Protein AF-A0A4R1KXT6-F1 (afdb_monomer_lite)

Sequence (84 aa):
MDIRSEIVHQFSQVAREQGRRLSPLSDDLELLESGLDSLSMAILVVRLEESLGIDPFTLTDDARFPITFGEFVDFYETSSRQSQ

pLD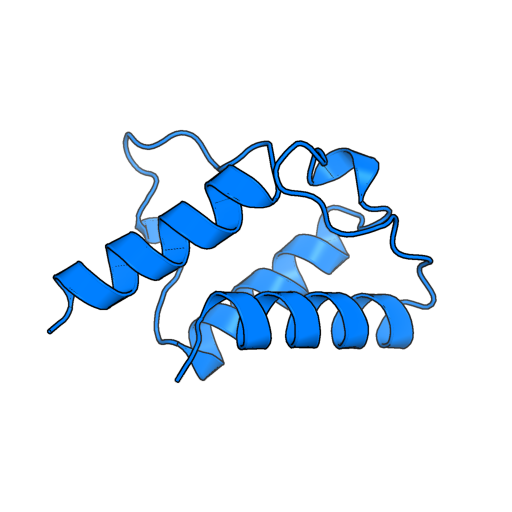DT: mean 84.22, std 10.43, range [50.38, 92.5]

Foldseek 3Di:
DQLLVVLVVLLVVLCVVVVFDADPQDQAAFPVNRRDDPVSVVVSQVVSCVVQVDHPVVVPPPPDDDGGSNSVSVVSVVVSVVVD

Organism: NCBI:txid768535

Radius of gyration: 12.0 Å; chains: 1; bounding box: 25×27×33 Å

Secondary structure (DSSP, 8-state):
--HHHHHHHHHHHHHHHTT-------TT-BTTTTT--HHHHHHHHHHHHHHHS--TTTS-SSSPPPSBHHHHHHHHHHHHHHT-

Structure (mmCIF, N/CA/C/O backbone):
data_AF-A0A4R1KXT6-F1
#
_entry.id   AF-A0A4R1KXT6-F1
#
loop_
_atom_site.group_PDB
_atom_site.id
_atom_site.type_symbol
_atom_site.label_atom_id
_atom_site.label_alt_id
_atom_site.label_comp_id
_atom_site.label_asym_id
_atom_site.label_entity_id
_atom_site.label_seq_id
_atom_site.pdbx_PDB_ins_code
_atom_site.Cartn_x
_atom_site.Cartn_y
_atom_site.Cartn_z
_atom_site.occupancy
_atom_site.B_iso_or_equiv
_atom_site.auth_seq_id
_atom_site.auth_comp_id
_atom_site.auth_asym_id
_atom_site.auth_atom_id
_atom_site.pdbx_PDB_model_num
ATOM 1 N N . MET A 1 1 ? 4.073 -16.926 -0.495 1.00 60.69 1 MET A N 1
ATOM 2 C CA . MET A 1 1 ? 3.651 -15.718 0.241 1.00 60.69 1 MET A CA 1
ATOM 3 C C . MET A 1 1 ? 2.576 -15.050 -0.584 1.00 60.69 1 MET A C 1
ATOM 5 O O . MET A 1 1 ? 2.698 -15.059 -1.800 1.00 60.69 1 MET A O 1
ATOM 9 N N . ASP A 1 2 ? 1.518 -14.567 0.053 1.00 85.31 2 ASP A N 1
ATOM 10 C CA . ASP A 1 2 ? 0.412 -13.901 -0.629 1.00 85.31 2 ASP A CA 1
ATOM 11 C C . ASP A 1 2 ? 0.653 -12.388 -0.563 1.00 85.31 2 ASP A C 1
ATOM 13 O O . ASP A 1 2 ? 0.636 -11.804 0.521 1.00 85.31 2 ASP A O 1
ATOM 17 N N . ILE A 1 3 ? 0.968 -11.771 -1.705 1.00 88.50 3 ILE A N 1
ATOM 18 C CA . ILE A 1 3 ? 1.339 -10.347 -1.778 1.00 88.50 3 ILE A CA 1
ATOM 19 C C . ILE A 1 3 ? 0.194 -9.459 -1.308 1.00 88.50 3 ILE A C 1
ATOM 21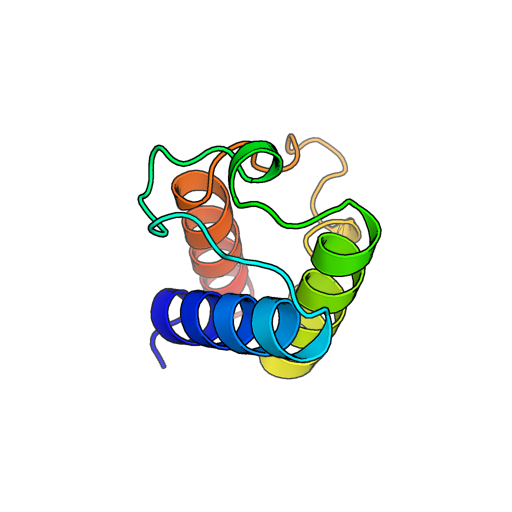 O O . ILE A 1 3 ? 0.415 -8.511 -0.558 1.00 88.50 3 ILE A O 1
ATOM 25 N N . ARG A 1 4 ? -1.043 -9.813 -1.668 1.00 90.75 4 ARG A N 1
ATOM 26 C CA . ARG A 1 4 ? -2.240 -9.120 -1.197 1.00 90.75 4 ARG A CA 1
ATOM 27 C C . ARG A 1 4 ? -2.303 -9.084 0.328 1.00 90.75 4 ARG A C 1
ATOM 29 O O . ARG A 1 4 ? -2.572 -8.031 0.899 1.00 90.75 4 ARG A O 1
ATOM 36 N N . SER A 1 5 ? -2.040 -10.209 0.987 1.00 90.56 5 SER A N 1
ATOM 37 C CA . SER A 1 5 ? -2.032 -10.293 2.450 1.00 90.56 5 SER A CA 1
ATOM 38 C C . SER A 1 5 ? -0.969 -9.388 3.080 1.00 90.56 5 SER A C 1
ATOM 40 O O . SER A 1 5 ? -1.265 -8.716 4.069 1.00 90.56 5 SER A O 1
ATOM 42 N N . GLU A 1 6 ? 0.231 -9.312 2.495 1.00 91.31 6 GLU A N 1
ATOM 43 C CA . GLU A 1 6 ? 1.284 -8.399 2.965 1.00 91.31 6 GLU A CA 1
ATOM 44 C C . GLU A 1 6 ? 0.869 -6.933 2.781 1.00 91.31 6 GLU A C 1
ATOM 46 O O . GLU A 1 6 ? 0.966 -6.140 3.714 1.00 91.31 6 GLU A O 1
ATOM 51 N N . ILE A 1 7 ? 0.301 -6.582 1.625 1.00 91.44 7 ILE A N 1
ATOM 52 C CA . ILE A 1 7 ? -0.206 -5.233 1.350 1.00 91.44 7 ILE A CA 1
ATOM 53 C C . ILE A 1 7 ? -1.275 -4.834 2.373 1.00 91.44 7 ILE A C 1
ATOM 55 O O . ILE A 1 7 ? -1.146 -3.797 3.022 1.00 91.44 7 ILE A O 1
ATOM 59 N N . VAL A 1 8 ? -2.301 -5.665 2.586 1.00 91.88 8 VAL A N 1
ATOM 60 C CA . VAL A 1 8 ? -3.361 -5.414 3.585 1.00 91.88 8 VAL A CA 1
ATOM 61 C C . VAL A 1 8 ? -2.773 -5.226 4.985 1.00 91.88 8 VAL A C 1
ATOM 63 O O . VAL A 1 8 ? -3.215 -4.355 5.747 1.00 91.88 8 VAL A O 1
ATOM 66 N N . HIS A 1 9 ? -1.775 -6.039 5.330 1.00 92.25 9 HIS A N 1
ATOM 67 C CA . HIS A 1 9 ? -1.095 -5.950 6.610 1.00 92.25 9 HIS A CA 1
ATOM 68 C C . HIS A 1 9 ? -0.358 -4.614 6.754 1.00 92.25 9 HIS A C 1
ATOM 70 O O . HIS A 1 9 ? -0.591 -3.910 7.738 1.00 92.25 9 HIS A O 1
ATOM 76 N N . GLN A 1 10 ? 0.442 -4.212 5.764 1.00 92.50 10 GLN A N 1
ATOM 77 C CA . GLN A 1 10 ? 1.169 -2.943 5.789 1.00 92.50 10 GLN A CA 1
ATOM 78 C C . GLN A 1 10 ? 0.229 -1.733 5.809 1.00 92.50 10 GLN A C 1
ATOM 80 O O . GLN A 1 10 ? 0.448 -0.818 6.603 1.00 92.50 10 GLN A O 1
ATOM 85 N N . PHE A 1 11 ? -0.867 -1.752 5.040 1.00 91.94 11 PHE A N 1
ATOM 86 C CA . PHE A 1 11 ? -1.916 -0.727 5.115 1.00 91.94 11 PHE A CA 1
ATOM 87 C C . PHE A 1 11 ? -2.417 -0.576 6.554 1.00 91.94 11 PHE A C 1
ATOM 89 O O . PHE A 1 11 ? -2.426 0.524 7.109 1.00 91.94 11 PHE A O 1
ATOM 96 N N . SER A 1 12 ? -2.784 -1.695 7.181 1.00 91.31 12 SER A N 1
ATOM 97 C CA . SER A 1 12 ? -3.295 -1.717 8.552 1.00 91.31 12 SER A CA 1
ATOM 98 C C . SER A 1 12 ? -2.266 -1.216 9.569 1.00 91.31 12 SER A C 1
ATOM 100 O O . SER A 1 12 ? -2.635 -0.490 10.491 1.00 91.31 12 SER A O 1
ATOM 102 N N . GLN A 1 13 ? -0.988 -1.577 9.419 1.00 92.44 13 GLN A N 1
ATOM 103 C CA . GLN A 1 13 ? 0.090 -1.093 10.288 1.00 92.44 13 GLN A CA 1
ATOM 104 C C . GLN A 1 13 ? 0.269 0.420 10.146 1.00 92.44 13 GLN A C 1
ATOM 106 O O . GLN A 1 13 ? 0.132 1.141 11.133 1.00 92.44 13 GLN A O 1
ATOM 111 N N . VAL A 1 14 ? 0.460 0.909 8.917 1.00 92.06 14 VAL A N 1
ATOM 112 C CA . VAL A 1 14 ? 0.682 2.333 8.640 1.00 92.06 14 VAL A CA 1
ATOM 113 C C . VAL A 1 14 ? -0.501 3.173 9.107 1.00 92.06 14 VAL A C 1
ATOM 115 O O . VAL A 1 14 ? -0.303 4.191 9.762 1.00 92.06 14 VAL A O 1
ATOM 118 N N . ALA A 1 15 ? -1.738 2.739 8.854 1.00 91.19 15 ALA A N 1
ATOM 119 C CA . ALA A 1 15 ? -2.915 3.450 9.339 1.00 91.19 15 ALA A CA 1
ATOM 120 C C . ALA A 1 15 ? -2.938 3.546 10.868 1.00 91.19 15 ALA A C 1
ATOM 122 O O . ALA A 1 15 ? -3.185 4.618 11.412 1.00 91.19 15 ALA A O 1
ATOM 123 N N . ARG A 1 16 ? -2.630 2.453 11.577 1.00 90.56 16 ARG A N 1
ATOM 124 C CA . ARG A 1 16 ? -2.580 2.447 13.046 1.00 90.56 16 ARG A CA 1
ATOM 125 C C . ARG A 1 16 ? -1.469 3.340 13.587 1.00 90.56 16 ARG A C 1
ATOM 127 O O . ARG A 1 16 ? -1.710 4.074 14.539 1.00 90.56 16 ARG A O 1
ATOM 134 N N . GLU A 1 17 ? -0.287 3.300 12.981 1.00 91.38 17 GLU A N 1
ATOM 135 C CA . GLU A 1 17 ? 0.860 4.129 13.368 1.00 91.38 17 GLU A CA 1
ATOM 136 C C . GLU A 1 17 ? 0.600 5.618 13.131 1.00 91.38 17 GLU A C 1
ATOM 138 O O . GLU A 1 17 ? 0.959 6.449 13.960 1.00 91.38 17 GLU A O 1
ATOM 143 N N . GLN A 1 18 ? -0.085 5.953 12.037 1.00 89.50 18 GLN A N 1
ATOM 144 C CA . GLN A 1 18 ? -0.473 7.323 11.700 1.00 89.50 18 GLN A CA 1
ATOM 145 C C . GLN A 1 18 ? -1.765 7.774 12.403 1.00 89.50 18 GLN A C 1
ATOM 147 O O . GLN A 1 18 ? -2.216 8.902 12.202 1.00 89.50 18 GLN A O 1
ATOM 152 N N . GLY A 1 19 ? -2.398 6.905 13.201 1.00 88.25 19 GLY A N 1
ATOM 153 C CA . GLY A 1 19 ? -3.679 7.187 13.854 1.00 88.25 19 GLY A CA 1
ATOM 154 C C . GLY A 1 19 ? -4.833 7.430 12.872 1.00 88.25 19 GLY A C 1
ATOM 155 O O . GLY A 1 19 ? -5.793 8.127 13.200 1.00 88.25 19 GLY A O 1
ATOM 156 N N . ARG A 1 20 ? -4.739 6.886 11.655 1.00 86.81 20 ARG A N 1
ATOM 157 C CA . ARG A 1 20 ? -5.746 6.982 10.596 1.00 86.81 20 ARG A CA 1
ATOM 158 C C . ARG A 1 20 ? -6.717 5.813 10.657 1.00 86.81 20 ARG A C 1
ATOM 160 O O . ARG A 1 20 ? -6.387 4.707 11.081 1.00 86.81 20 ARG A O 1
ATOM 167 N N . ARG A 1 21 ? -7.943 6.067 10.207 1.00 86.81 21 ARG A N 1
ATOM 168 C CA . ARG A 1 21 ? -8.984 5.049 10.110 1.00 86.81 21 ARG A CA 1
ATOM 169 C C . ARG A 1 21 ? -9.071 4.583 8.667 1.00 86.81 21 ARG A C 1
ATOM 171 O O . ARG A 1 21 ? -9.456 5.363 7.807 1.00 86.81 21 ARG A O 1
ATOM 178 N N . LEU A 1 22 ? -8.720 3.322 8.439 1.00 88.56 22 LEU A N 1
ATOM 179 C CA . LEU A 1 22 ? -8.844 2.704 7.128 1.00 88.56 22 LEU A CA 1
ATOM 180 C C . LEU A 1 22 ? -10.300 2.403 6.789 1.00 88.56 22 LEU A C 1
ATOM 182 O O . LEU A 1 22 ? -11.032 1.824 7.599 1.00 88.56 22 LEU A O 1
ATOM 186 N N . SER A 1 23 ? -10.679 2.765 5.569 1.00 87.69 23 SER A N 1
ATOM 187 C CA . SER A 1 23 ? -11.867 2.244 4.898 1.00 87.69 23 SER A CA 1
ATOM 188 C C . SER A 1 23 ? -11.699 0.745 4.596 1.00 87.69 23 SER A C 1
ATOM 190 O O . SER A 1 23 ? -10.572 0.242 4.548 1.00 87.69 23 SER A O 1
ATOM 192 N N . PRO A 1 24 ? -12.799 -0.009 4.416 1.00 87.19 24 PRO A N 1
ATOM 193 C CA . PRO A 1 24 ? -12.725 -1.422 4.057 1.00 87.19 24 PRO A CA 1
ATOM 194 C C . PRO A 1 24 ? -11.987 -1.604 2.724 1.00 87.19 24 PRO A C 1
ATOM 196 O O . PRO A 1 24 ? -12.510 -1.225 1.679 1.00 87.19 24 PRO A O 1
ATOM 199 N N . LEU A 1 25 ? -10.784 -2.191 2.785 1.00 87.38 25 LEU A N 1
ATOM 200 C CA . LEU A 1 25 ? -9.901 -2.460 1.643 1.00 87.38 25 LEU A CA 1
ATOM 201 C C . LEU A 1 25 ? -10.574 -3.420 0.650 1.00 87.38 25 LEU A C 1
ATOM 203 O O . L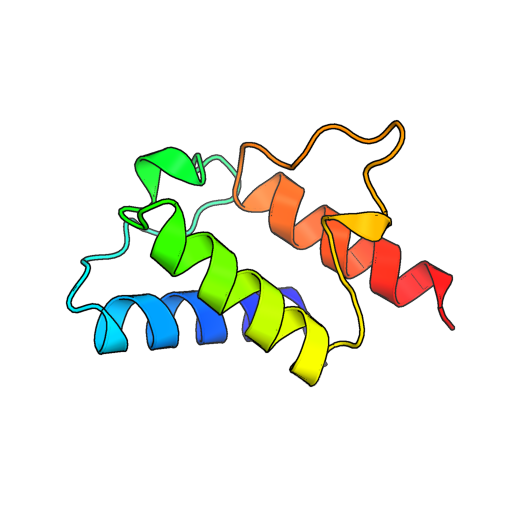EU A 1 25 ? -10.441 -4.641 0.749 1.00 87.38 25 LEU A O 1
ATOM 207 N N . SER A 1 26 ? -11.325 -2.845 -0.282 1.00 88.25 26 SER A N 1
ATOM 208 C CA . SER A 1 26 ? -11.982 -3.535 -1.393 1.00 88.25 26 SER A CA 1
ATOM 209 C C . SER A 1 26 ? -11.238 -3.214 -2.679 1.00 88.25 26 SER A C 1
ATOM 211 O O . SER A 1 26 ? -10.615 -2.167 -2.771 1.00 88.25 26 SER A O 1
ATOM 213 N N . ASP A 1 27 ? -11.292 -4.093 -3.670 1.00 89.12 27 ASP A N 1
ATOM 214 C CA . ASP A 1 27 ? -10.648 -3.881 -4.975 1.00 89.12 27 ASP A CA 1
ATOM 215 C C . ASP A 1 27 ? -11.060 -2.563 -5.651 1.00 89.12 27 ASP A C 1
ATOM 217 O O . ASP A 1 27 ? -10.196 -1.876 -6.183 1.00 89.12 27 ASP A O 1
ATOM 221 N N . ASP A 1 28 ? -12.326 -2.165 -5.534 1.00 90.19 28 ASP A N 1
ATOM 222 C CA . ASP A 1 28 ? -12.856 -0.901 -6.074 1.00 90.19 28 ASP A CA 1
ATOM 223 C C . ASP A 1 28 ? -12.536 0.340 -5.208 1.00 90.19 28 ASP A C 1
ATOM 225 O O . ASP A 1 28 ? -12.873 1.462 -5.570 1.00 90.19 28 ASP A O 1
ATOM 229 N N . LEU A 1 29 ? -11.904 0.168 -4.037 1.00 91.31 29 LEU A N 1
ATOM 230 C CA . LEU A 1 29 ? -11.599 1.280 -3.132 1.00 91.31 29 LEU A CA 1
ATOM 231 C C . LEU A 1 29 ? -10.499 2.159 -3.726 1.00 91.31 29 LEU A C 1
ATOM 233 O O . LEU A 1 29 ? -9.367 1.702 -3.890 1.00 91.31 29 LEU A O 1
ATOM 237 N N . GLU A 1 30 ? -10.786 3.440 -3.939 1.00 89.94 30 GLU A N 1
ATOM 238 C CA . GLU A 1 30 ? -9.759 4.408 -4.309 1.00 89.94 30 GLU A CA 1
ATOM 239 C C . GLU A 1 30 ? -8.738 4.582 -3.176 1.00 89.94 30 GLU A C 1
ATOM 241 O O . GLU A 1 30 ? -9.080 4.767 -2.005 1.00 89.94 30 GLU A O 1
ATOM 246 N N . LEU A 1 31 ? -7.450 4.580 -3.517 1.00 87.38 31 LEU A N 1
ATOM 247 C CA . LEU A 1 31 ? -6.362 4.785 -2.562 1.00 87.38 31 LEU A CA 1
ATOM 248 C C . LEU A 1 31 ? -6.477 6.137 -1.850 1.00 87.38 31 LEU A C 1
ATOM 250 O O . LEU A 1 31 ? -6.161 6.236 -0.664 1.00 87.38 31 LEU A O 1
ATOM 254 N N . LEU A 1 32 ? -6.991 7.150 -2.549 1.00 83.94 32 LEU A N 1
ATOM 255 C CA . LEU A 1 32 ? -7.295 8.469 -1.993 1.00 83.94 32 LEU A CA 1
ATOM 256 C C . LEU A 1 32 ? -8.468 8.432 -0.997 1.00 83.94 32 LEU A C 1
ATOM 258 O O . LEU A 1 32 ? -8.474 9.193 -0.032 1.00 83.94 32 LEU A O 1
ATOM 262 N N . GLU A 1 33 ? -9.425 7.520 -1.181 1.00 86.69 33 GLU A N 1
ATOM 263 C CA . GLU A 1 33 ? -10.577 7.321 -0.288 1.00 86.69 33 GLU A CA 1
ATOM 264 C C . GLU A 1 33 ? -10.314 6.296 0.832 1.00 86.69 33 GLU A C 1
ATOM 266 O O . GLU A 1 33 ? -11.135 6.102 1.737 1.00 86.69 33 GLU A O 1
ATOM 271 N N . SER A 1 34 ? -9.138 5.661 0.832 1.00 86.44 34 SER A N 1
ATOM 272 C CA . SER A 1 34 ? -8.738 4.699 1.864 1.00 86.44 34 SER A CA 1
ATOM 273 C C . SER A 1 34 ? -8.619 5.317 3.264 1.00 86.44 34 SER A C 1
ATOM 275 O O . SER A 1 34 ? -8.664 4.597 4.262 1.00 86.44 34 SER A O 1
ATOM 277 N N . GLY A 1 35 ? -8.490 6.644 3.351 1.00 85.19 35 GLY A N 1
ATOM 278 C CA . GLY A 1 35 ? -8.211 7.374 4.589 1.00 85.19 35 GLY A CA 1
ATOM 279 C C . GLY A 1 35 ? -6.715 7.546 4.874 1.00 85.19 35 GLY A C 1
ATOM 280 O O . GLY A 1 35 ? -6.353 8.104 5.915 1.00 85.19 35 GLY A O 1
ATOM 281 N N . LEU A 1 36 ? -5.846 7.084 3.967 1.00 88.44 36 LEU A N 1
ATOM 282 C CA . LEU A 1 36 ? -4.417 7.378 3.980 1.00 88.44 36 LEU A CA 1
ATOM 283 C C . LEU A 1 36 ? -4.126 8.681 3.229 1.00 88.44 36 LEU A C 1
ATOM 285 O O . LEU A 1 36 ? -4.505 8.853 2.076 1.00 88.44 36 LEU A O 1
ATOM 289 N N . ASP A 1 37 ? -3.395 9.583 3.878 1.00 87.50 37 ASP A N 1
ATOM 290 C CA . ASP A 1 37 ? -2.841 10.770 3.228 1.00 87.50 37 ASP A CA 1
ATOM 291 C C . ASP A 1 37 ? -1.626 10.417 2.354 1.00 87.50 37 ASP A C 1
ATOM 293 O O . ASP A 1 37 ? -0.992 9.373 2.529 1.00 87.50 37 ASP A O 1
ATOM 297 N N . SER A 1 38 ? -1.226 11.351 1.487 1.00 85.44 38 SER A N 1
ATOM 298 C CA . SER A 1 38 ? -0.032 11.254 0.628 1.00 85.44 38 SER A CA 1
ATOM 299 C C . SER A 1 38 ? 1.224 10.759 1.374 1.00 85.44 38 SER A C 1
ATOM 301 O O . SER A 1 38 ? 1.905 9.853 0.898 1.00 85.44 38 SER A O 1
ATOM 303 N N . LEU A 1 39 ? 1.489 11.264 2.589 1.00 88.50 39 LEU A N 1
ATOM 304 C CA . LEU A 1 39 ? 2.621 10.812 3.414 1.00 88.50 39 LEU A CA 1
ATOM 305 C C . LEU A 1 39 ? 2.474 9.358 3.886 1.00 88.50 39 LEU A C 1
ATOM 307 O O . LEU A 1 39 ? 3.447 8.611 3.904 1.00 88.50 39 LEU A O 1
ATOM 311 N N . SER A 1 40 ? 1.265 8.952 4.282 1.00 89.69 40 SER A N 1
ATOM 312 C CA . SER A 1 40 ? 1.015 7.575 4.728 1.00 89.69 40 SER A CA 1
ATOM 313 C C . SER A 1 40 ? 1.200 6.596 3.569 1.00 89.69 40 SER A C 1
ATOM 315 O O . SER A 1 40 ? 1.788 5.536 3.756 1.00 89.69 40 SER A O 1
ATOM 317 N N . MET A 1 41 ? 0.780 6.988 2.363 1.00 87.44 41 MET A N 1
ATOM 318 C CA . MET A 1 41 ? 1.006 6.209 1.148 1.00 87.44 41 MET A CA 1
ATOM 319 C C . MET A 1 41 ? 2.499 6.079 0.821 1.00 87.44 41 MET A C 1
ATOM 321 O O . MET A 1 41 ? 2.964 4.984 0.532 1.00 87.44 41 MET A O 1
ATOM 325 N N . ALA A 1 42 ? 3.276 7.161 0.938 1.00 88.81 42 ALA A N 1
ATOM 326 C CA . ALA A 1 42 ? 4.723 7.106 0.723 1.00 88.81 42 ALA A CA 1
ATOM 327 C C . ALA A 1 42 ? 5.418 6.147 1.708 1.00 88.81 42 ALA A C 1
ATOM 329 O O . ALA A 1 42 ? 6.237 5.329 1.304 1.00 88.81 42 ALA A O 1
ATOM 330 N N . ILE A 1 43 ? 5.050 6.196 2.994 1.00 91.12 43 ILE A N 1
ATOM 331 C CA . ILE A 1 43 ? 5.589 5.282 4.017 1.00 91.12 43 ILE A CA 1
ATOM 332 C C . ILE A 1 43 ? 5.213 3.829 3.710 1.00 91.12 43 ILE A C 1
ATOM 334 O O . ILE A 1 43 ? 6.047 2.936 3.846 1.00 91.12 43 ILE A O 1
ATOM 338 N N . LEU A 1 44 ? 3.964 3.592 3.304 1.00 90.94 44 LEU A N 1
ATOM 339 C CA . LEU A 1 44 ? 3.487 2.274 2.904 1.00 90.94 44 LEU A CA 1
ATOM 340 C C . LEU A 1 44 ? 4.313 1.715 1.741 1.00 90.94 44 LEU A C 1
ATOM 342 O O . LEU A 1 44 ? 4.777 0.581 1.823 1.00 90.94 44 LEU A O 1
ATOM 346 N N . VAL A 1 45 ? 4.505 2.512 0.688 1.00 89.19 45 VAL A N 1
ATOM 347 C CA . VAL A 1 45 ? 5.274 2.110 -0.492 1.00 89.19 45 VAL A CA 1
ATOM 348 C C . VAL A 1 45 ? 6.704 1.737 -0.113 1.00 89.19 45 VAL A C 1
ATOM 350 O O . VAL A 1 45 ? 7.141 0.650 -0.466 1.00 89.19 45 VAL A O 1
ATOM 353 N N . VAL A 1 46 ? 7.390 2.562 0.684 1.00 90.81 46 VAL A N 1
ATOM 354 C CA . VAL A 1 46 ? 8.760 2.272 1.148 1.00 90.81 46 VAL A CA 1
ATOM 355 C C . VAL A 1 46 ? 8.824 0.965 1.944 1.00 90.81 46 VAL A C 1
ATOM 357 O O . VAL A 1 46 ? 9.746 0.175 1.780 1.00 90.81 46 VAL A O 1
ATOM 360 N N . ARG A 1 47 ? 7.834 0.683 2.800 1.00 91.38 47 ARG A N 1
ATOM 361 C CA . ARG A 1 47 ? 7.793 -0.588 3.545 1.00 91.38 47 ARG A CA 1
ATOM 362 C C . ARG A 1 47 ? 7.557 -1.795 2.649 1.00 91.38 47 ARG A C 1
ATOM 364 O O . ARG A 1 47 ? 8.114 -2.861 2.903 1.00 91.38 47 ARG A O 1
ATOM 371 N N . LEU A 1 48 ? 6.713 -1.642 1.634 1.00 90.94 48 LEU A N 1
ATOM 372 C CA . LEU A 1 48 ? 6.472 -2.688 0.648 1.00 90.94 48 LEU A CA 1
ATOM 373 C C . LEU A 1 48 ? 7.698 -2.906 -0.238 1.00 90.94 48 LEU A C 1
ATOM 375 O O . LEU A 1 48 ? 8.010 -4.054 -0.528 1.00 90.94 48 LEU A O 1
ATOM 379 N N . GLU A 1 49 ? 8.421 -1.850 -0.602 1.00 90.50 49 GLU A N 1
ATOM 380 C CA . GLU A 1 49 ? 9.710 -1.940 -1.290 1.00 90.50 49 GLU A CA 1
ATOM 381 C C . GLU A 1 49 ? 10.721 -2.724 -0.444 1.00 90.50 49 GLU A C 1
ATOM 383 O O . GLU A 1 49 ? 11.288 -3.695 -0.925 1.00 90.50 49 GLU A O 1
ATOM 388 N N . GLU A 1 50 ? 10.875 -2.403 0.840 1.00 89.31 50 GLU A N 1
ATOM 389 C CA . GLU A 1 50 ? 11.788 -3.132 1.733 1.00 89.31 50 GLU A CA 1
ATOM 390 C C . GLU A 1 50 ? 11.382 -4.609 1.922 1.00 89.31 50 GLU A C 1
ATOM 392 O O . GLU A 1 50 ? 12.237 -5.487 2.046 1.00 89.31 50 GLU A O 1
ATOM 397 N N . SER A 1 51 ? 10.077 -4.908 1.948 1.00 88.19 51 SER A N 1
ATOM 398 C CA . SER A 1 51 ? 9.572 -6.269 2.180 1.00 88.19 51 SER A CA 1
ATOM 399 C C . SER A 1 51 ? 9.504 -7.135 0.920 1.00 88.19 51 SER A C 1
ATOM 401 O O . SER A 1 51 ? 9.667 -8.352 1.014 1.00 88.19 51 SER A O 1
ATOM 403 N N . LEU A 1 52 ? 9.182 -6.547 -0.232 1.00 86.62 52 LEU A N 1
ATOM 404 C CA . LEU A 1 52 ? 8.929 -7.254 -1.494 1.00 86.62 52 LEU A CA 1
ATOM 405 C C . LEU A 1 52 ? 10.007 -6.976 -2.549 1.00 86.62 52 LEU A C 1
ATOM 407 O O . LEU A 1 52 ? 10.083 -7.703 -3.535 1.00 86.62 52 LEU A O 1
ATOM 411 N N . GLY A 1 53 ? 10.831 -5.946 -2.360 1.00 86.56 53 GLY A N 1
ATOM 412 C CA . GLY A 1 53 ? 11.824 -5.482 -3.331 1.00 86.56 53 GLY A CA 1
ATOM 413 C C . GLY A 1 53 ? 11.217 -4.766 -4.539 1.00 86.56 53 GLY A C 1
ATOM 414 O O . GLY A 1 53 ? 11.857 -4.710 -5.585 1.00 86.56 53 GLY A O 1
ATOM 415 N N . ILE A 1 54 ? 9.971 -4.293 -4.435 1.00 85.50 54 ILE A N 1
ATOM 416 C CA . ILE A 1 54 ? 9.214 -3.710 -5.551 1.00 85.50 54 ILE A CA 1
ATOM 417 C C . ILE A 1 54 ? 8.893 -2.258 -5.230 1.00 85.50 54 ILE A C 1
ATOM 419 O O . ILE A 1 54 ? 8.114 -1.981 -4.315 1.00 85.50 54 ILE A O 1
ATOM 423 N N . ASP A 1 55 ? 9.446 -1.356 -6.033 1.00 83.06 55 ASP A N 1
ATOM 424 C CA . ASP A 1 55 ? 9.123 0.060 -5.976 1.00 83.06 55 ASP A CA 1
ATOM 425 C C . ASP A 1 55 ? 8.138 0.438 -7.099 1.00 83.06 55 ASP A C 1
ATOM 427 O O . ASP A 1 55 ? 8.476 0.361 -8.284 1.00 83.06 55 ASP A O 1
ATOM 431 N N . PRO A 1 56 ? 6.905 0.850 -6.769 1.00 75.06 56 PRO A N 1
ATOM 432 C CA . PRO A 1 56 ? 5.918 1.253 -7.753 1.00 75.06 56 PRO A CA 1
ATOM 433 C C . PRO A 1 56 ? 6.270 2.577 -8.430 1.00 75.06 56 PRO A C 1
ATOM 435 O O . PRO A 1 56 ? 5.767 2.806 -9.519 1.00 75.06 56 PRO A O 1
ATOM 438 N N . PHE A 1 57 ? 7.114 3.440 -7.848 1.00 72.56 57 PHE A N 1
ATOM 439 C CA . PHE A 1 57 ? 7.430 4.745 -8.442 1.00 72.56 57 PHE A CA 1
ATOM 440 C C . PHE A 1 57 ? 8.450 4.666 -9.586 1.00 72.56 57 PHE A C 1
ATOM 442 O O . PHE A 1 57 ? 8.364 5.430 -10.548 1.00 72.56 57 PHE A O 1
ATOM 449 N N . THR A 1 58 ? 9.403 3.740 -9.517 1.00 67.75 58 THR A N 1
ATOM 450 C CA . THR A 1 58 ? 10.428 3.510 -10.552 1.00 67.75 58 THR A CA 1
ATOM 451 C C . THR A 1 58 ? 9.908 2.703 -11.737 1.00 67.75 58 THR A C 1
ATOM 453 O O . THR A 1 58 ? 10.434 2.821 -12.841 1.00 67.75 58 THR A O 1
ATOM 456 N N . LEU A 1 59 ? 8.856 1.911 -11.535 1.00 62.41 59 LEU A N 1
ATOM 457 C CA . LEU A 1 59 ? 8.230 1.075 -12.562 1.00 62.41 59 LEU A CA 1
ATOM 458 C C . LEU A 1 59 ? 7.150 1.817 -13.383 1.00 62.41 59 LEU A C 1
A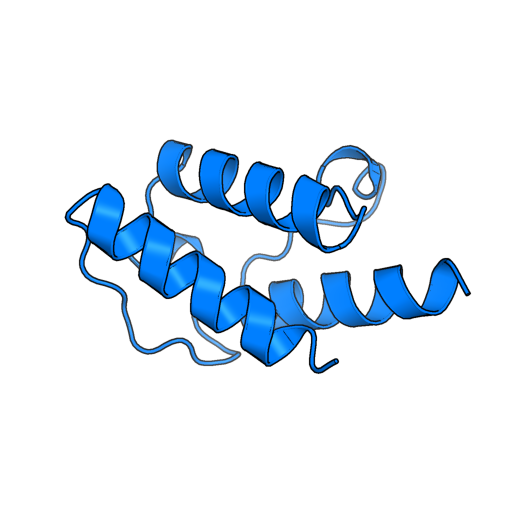TOM 460 O O . LEU A 1 59 ? 6.664 1.291 -14.384 1.00 62.41 59 LEU A O 1
ATOM 464 N N . THR A 1 60 ? 6.782 3.042 -12.991 1.00 61.22 60 THR A N 1
ATOM 465 C CA . THR A 1 60 ? 5.691 3.842 -13.587 1.00 61.22 60 THR A CA 1
ATOM 466 C C . THR A 1 60 ? 6.117 4.854 -14.667 1.00 61.22 60 THR A C 1
ATOM 468 O O . THR A 1 60 ? 5.420 5.843 -14.868 1.00 61.22 60 THR A O 1
ATOM 471 N N . ASP A 1 61 ? 7.218 4.634 -15.401 1.00 54.62 61 ASP A N 1
ATOM 472 C CA . ASP A 1 61 ? 7.654 5.570 -16.470 1.00 54.62 61 ASP A CA 1
ATOM 473 C C . ASP A 1 61 ? 6.591 5.730 -17.590 1.00 54.62 61 ASP A C 1
ATOM 475 O O . ASP A 1 61 ? 6.429 6.814 -18.143 1.00 54.62 61 ASP A O 1
ATOM 479 N N . ASP A 1 62 ? 5.772 4.692 -17.825 1.00 55.06 62 ASP A N 1
ATOM 480 C CA . ASP A 1 62 ? 4.591 4.718 -18.720 1.00 55.06 62 ASP A CA 1
ATOM 481 C C . ASP A 1 62 ? 3.313 4.128 -18.064 1.00 55.06 62 ASP A C 1
ATOM 483 O O . ASP A 1 62 ? 2.194 4.285 -18.563 1.00 55.06 62 ASP A O 1
ATOM 487 N N . ALA A 1 63 ? 3.446 3.444 -16.919 1.00 56.62 63 ALA A N 1
ATOM 488 C CA . ALA A 1 63 ? 2.318 2.866 -16.192 1.00 56.62 63 ALA A CA 1
ATOM 489 C C . ALA A 1 63 ? 1.702 3.921 -15.264 1.00 56.62 63 ALA A C 1
ATOM 491 O O . ALA A 1 63 ? 2.376 4.522 -14.436 1.00 56.62 63 ALA A O 1
ATOM 492 N N . ARG A 1 64 ? 0.400 4.175 -15.396 1.00 65.44 64 ARG A N 1
ATOM 493 C CA . ARG A 1 64 ? -0.321 5.055 -14.468 1.00 65.44 64 ARG A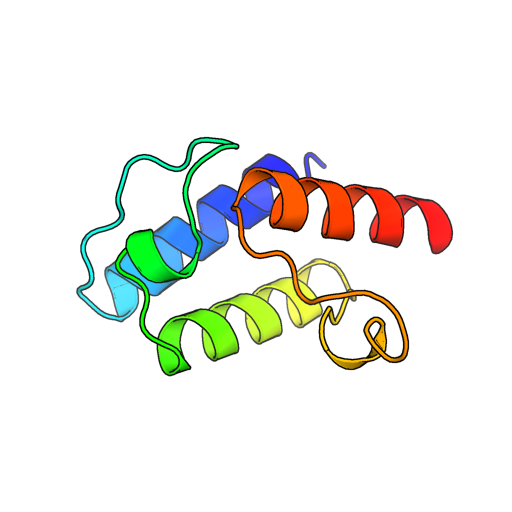 CA 1
ATOM 494 C C . ARG A 1 64 ? -0.247 4.465 -13.062 1.00 65.44 64 ARG A C 1
ATOM 496 O O . ARG A 1 64 ? -0.487 3.272 -12.897 1.00 65.44 64 ARG A O 1
ATOM 503 N N . 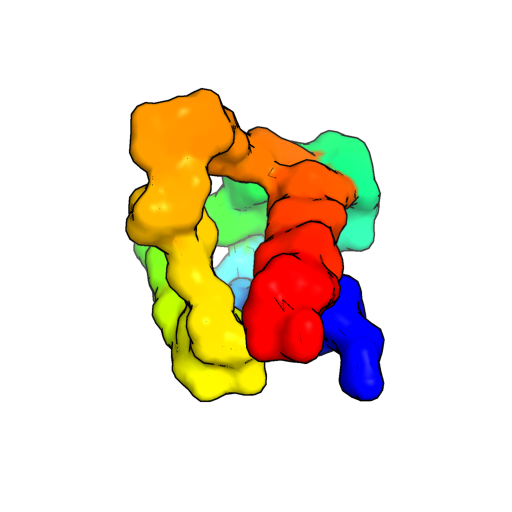PHE A 1 65 ? 0.058 5.301 -12.069 1.00 72.88 65 PHE A N 1
ATOM 504 C CA . PHE A 1 65 ? -0.003 4.884 -10.671 1.00 72.88 65 PHE A CA 1
ATOM 505 C C . PHE A 1 65 ? -1.419 4.360 -10.371 1.00 72.88 65 PHE A C 1
ATOM 507 O O . PHE A 1 65 ? -2.387 5.023 -10.762 1.00 72.88 65 PHE A O 1
ATOM 514 N N . PRO A 1 66 ? -1.551 3.188 -9.726 1.00 81.56 66 PRO A N 1
ATOM 515 C CA . PRO A 1 66 ? -2.847 2.583 -9.440 1.00 81.56 66 PRO A CA 1
ATOM 516 C C . PRO A 1 66 ? -3.729 3.546 -8.646 1.00 81.56 66 PRO A C 1
ATOM 518 O O . PRO A 1 66 ? -3.284 4.158 -7.673 1.00 81.56 66 PRO A O 1
ATOM 521 N N . ILE A 1 67 ? -4.983 3.688 -9.069 1.00 85.88 67 ILE A N 1
ATOM 522 C CA . ILE A 1 67 ? -5.938 4.593 -8.416 1.00 85.88 67 ILE A CA 1
ATOM 523 C C . ILE A 1 67 ? -6.703 3.826 -7.343 1.00 85.88 67 ILE A C 1
ATOM 525 O O . ILE A 1 67 ? -6.996 4.367 -6.276 1.00 85.88 67 ILE A O 1
ATOM 529 N N . THR A 1 68 ? -6.973 2.549 -7.603 1.00 91.19 68 THR A N 1
ATOM 530 C CA . THR A 1 68 ? -7.711 1.661 -6.706 1.00 91.19 68 THR A CA 1
ATOM 531 C C . THR A 1 68 ? -6.800 0.671 -5.983 1.00 91.19 68 THR A C 1
ATOM 533 O O . THR A 1 68 ? -5.693 0.351 -6.424 1.00 91.19 68 THR A O 1
ATOM 536 N N . PHE A 1 69 ? -7.272 0.152 -4.852 1.00 91.00 69 PHE A N 1
ATOM 537 C CA . PHE A 1 69 ? -6.584 -0.886 -4.094 1.00 91.00 69 PHE A CA 1
ATOM 538 C C . PHE A 1 69 ? -6.432 -2.180 -4.907 1.00 91.00 69 PHE A C 1
ATOM 540 O O . PHE A 1 69 ? -5.407 -2.850 -4.796 1.00 91.00 69 PHE A O 1
ATOM 547 N N . GLY A 1 70 ? -7.414 -2.523 -5.745 1.00 90.56 70 GLY A N 1
ATOM 548 C CA . GLY A 1 70 ? -7.341 -3.673 -6.645 1.00 90.56 70 GLY A CA 1
ATOM 549 C C . GLY A 1 70 ? -6.205 -3.539 -7.655 1.00 90.56 70 GLY A C 1
ATOM 550 O O . GLY A 1 70 ? -5.383 -4.447 -7.761 1.00 90.56 70 GLY A O 1
ATOM 551 N N . GLU A 1 71 ? -6.105 -2.385 -8.323 1.00 89.69 71 GLU A N 1
ATOM 552 C CA . GLU A 1 71 ? -4.988 -2.093 -9.231 1.00 89.69 71 GLU A CA 1
ATOM 553 C C . GLU A 1 71 ? -3.643 -2.093 -8.500 1.00 89.69 71 GLU A C 1
ATOM 555 O O . GLU A 1 71 ? -2.651 -2.586 -9.030 1.00 89.69 71 GLU A O 1
ATOM 560 N N . PHE A 1 72 ? -3.603 -1.579 -7.268 1.00 89.88 72 PHE A N 1
ATOM 561 C CA . PHE A 1 72 ? -2.385 -1.577 -6.462 1.00 89.88 72 PHE A CA 1
ATOM 562 C C . PHE A 1 72 ? -1.918 -3.003 -6.161 1.00 89.88 72 PHE A C 1
ATOM 564 O O . PHE A 1 72 ? -0.756 -3.329 -6.371 1.00 89.88 72 PHE A O 1
ATOM 571 N N . VAL A 1 73 ? -2.812 -3.886 -5.717 1.00 90.00 73 VAL A N 1
ATOM 572 C CA . VAL A 1 73 ? -2.465 -5.289 -5.451 1.00 90.00 73 VAL A CA 1
ATOM 573 C C . VAL A 1 73 ? -2.020 -6.006 -6.727 1.00 90.00 73 VAL A C 1
ATOM 575 O O . VAL A 1 73 ? -0.972 -6.654 -6.715 1.00 90.00 73 VAL A O 1
ATOM 578 N N . ASP A 1 74 ? -2.771 -5.857 -7.823 1.00 88.88 74 ASP A N 1
ATOM 579 C CA . ASP A 1 74 ? -2.446 -6.482 -9.111 1.00 88.88 74 ASP A CA 1
ATOM 580 C C . ASP A 1 74 ? -1.069 -6.044 -9.627 1.00 88.88 74 ASP A C 1
ATOM 582 O O . ASP A 1 74 ? -0.276 -6.869 -10.089 1.00 88.88 74 ASP A O 1
ATOM 586 N N . PHE A 1 75 ? -0.738 -4.763 -9.453 1.00 87.38 75 PHE A N 1
ATOM 587 C CA . PHE A 1 75 ? 0.556 -4.208 -9.818 1.00 87.38 75 PHE A CA 1
ATOM 588 C C . PHE A 1 75 ? 1.718 -4.910 -9.098 1.00 87.38 75 PHE A C 1
ATOM 590 O O . PHE A 1 75 ? 2.678 -5.347 -9.743 1.00 87.38 75 PHE A O 1
ATOM 597 N N . TYR A 1 76 ? 1.640 -5.064 -7.772 1.00 87.69 76 TYR A N 1
ATOM 598 C CA . TYR A 1 76 ? 2.688 -5.744 -6.999 1.00 87.69 76 TYR A CA 1
ATOM 599 C C . TYR A 1 76 ? 2.745 -7.243 -7.305 1.00 87.69 76 TYR A C 1
ATOM 601 O O . TYR A 1 76 ? 3.832 -7.813 -7.407 1.00 87.69 76 TYR A O 1
ATOM 609 N N . GLU A 1 77 ? 1.594 -7.890 -7.486 1.00 87.94 77 GLU A N 1
ATOM 610 C CA . GLU A 1 77 ? 1.534 -9.298 -7.875 1.00 87.94 77 GLU A CA 1
ATOM 611 C C . GLU A 1 77 ? 2.176 -9.555 -9.244 1.00 87.94 77 GLU A C 1
ATOM 613 O O . GLU A 1 77 ? 2.924 -10.522 -9.421 1.00 87.94 77 GLU A O 1
ATOM 618 N N . THR A 1 78 ? 1.904 -8.686 -10.216 1.00 86.19 78 THR A N 1
ATOM 619 C CA . THR A 1 78 ? 2.482 -8.759 -11.560 1.00 86.19 78 THR A CA 1
ATOM 620 C C . THR A 1 78 ? 3.979 -8.468 -11.532 1.00 86.19 78 THR A C 1
ATOM 622 O O . THR A 1 78 ? 4.755 -9.220 -12.123 1.00 86.19 78 THR A O 1
ATOM 625 N N . SER A 1 79 ? 4.405 -7.450 -10.784 1.00 83.88 79 SER A N 1
ATOM 626 C CA . SER A 1 79 ? 5.820 -7.083 -10.648 1.00 83.88 79 SER A CA 1
ATOM 627 C C . SER A 1 79 ? 6.637 -8.186 -9.972 1.00 83.88 79 SER A C 1
ATOM 629 O O . SER A 1 79 ? 7.720 -8.533 -10.435 1.00 83.88 79 SER A O 1
ATOM 631 N N . SER A 1 80 ? 6.090 -8.828 -8.936 1.00 82.75 80 SER A N 1
ATOM 632 C CA . SER A 1 80 ? 6.747 -9.968 -8.291 1.00 82.75 80 SER A CA 1
ATOM 633 C C . SER A 1 80 ? 6.914 -11.164 -9.227 1.00 82.75 80 SER A C 1
ATOM 635 O O . SER A 1 80 ? 7.913 -11.873 -9.122 1.00 82.75 80 SER A O 1
ATOM 637 N N . ARG A 1 81 ? 5.971 -11.380 -10.154 1.00 76.81 81 ARG A N 1
ATOM 638 C CA . ARG A 1 81 ? 6.073 -12.436 -11.173 1.00 76.81 81 ARG A CA 1
ATOM 639 C C . ARG A 1 81 ? 7.132 -12.152 -12.237 1.00 76.81 81 ARG A C 1
ATOM 641 O O . ARG A 1 81 ? 7.655 -13.105 -12.801 1.00 76.81 81 ARG A O 1
ATOM 648 N N . GLN A 1 82 ? 7.436 -10.888 -12.534 1.00 65.06 82 GLN A N 1
ATOM 649 C CA . GLN A 1 82 ? 8.430 -10.538 -13.558 1.00 65.06 82 GLN A CA 1
ATOM 650 C C . GLN A 1 82 ? 9.882 -10.634 -13.074 1.00 65.06 82 GLN A C 1
ATOM 652 O O . GLN A 1 82 ? 10.784 -10.751 -13.901 1.00 65.06 82 GLN A O 1
ATOM 657 N N . SER A 1 83 ? 10.109 -10.636 -11.760 1.00 57.31 83 SER A N 1
ATOM 658 C CA . SER A 1 83 ? 11.445 -10.727 -11.155 1.00 57.31 83 SER A CA 1
ATOM 659 C C . SER A 1 83 ? 11.881 -12.160 -10.798 1.00 57.31 83 SER A C 1
ATOM 661 O O . SER A 1 83 ? 12.850 -12.318 -10.053 1.00 57.31 83 SER A O 1
ATOM 663 N N . GLN A 1 84 ? 11.183 -13.198 -11.289 1.00 50.38 84 GLN A N 1
ATOM 664 C CA . GLN A 1 84 ? 11.451 -14.614 -10.975 1.00 50.38 84 GLN A CA 1
ATOM 665 C C . GLN A 1 84 ? 11.974 -15.434 -12.159 1.00 50.38 84 GLN A C 1
ATOM 667 O O . GLN A 1 84 ? 11.540 -15.186 -13.305 1.00 50.38 84 GLN A O 1
#

InterPro domains:
  IPR009081 Phosphopantetheine binding ACP domain [PF00550] (15-55)
  IPR036736 ACP-like superfamily [G3DSA:1.10.1200.10] (5-78)
  IPR036736 ACP-like superfamily [SSF47336] (13-55)